Protein AF-A0A1G0HAA0-F1 (afdb_monomer)

Mean predicted aligned error: 6.98 Å

Nearest PDB structures (foldseek):
  5tj2-assembly4_D  TM=4.499E-01  e=9.800E+00  Escherichia coli
  8bau-assembly1_A  TM=2.580E-01  e=8.154E+00  Phytophthora nicotianae

Foldseek 3Di:
DDDDDPDPDDFDWFQFPVGDIDGPVLLVLLLVVLVCCVPPPVLLNQQLLVCLVPVPRDHPDCSLVVCVVSVQADPVRHGDVNSSLSSVLQWDDDDPPIDGHGRGDPPIPPPDPDD

Structure (mmCIF, N/CA/C/O backbone):
data_AF-A0A1G0HAA0-F1
#
_entry.id   AF-A0A1G0HAA0-F1
#
loop_
_atom_site.group_PDB
_atom_site.id
_atom_site.type_symbol
_atom_site.label_atom_id
_atom_site.label_alt_id
_atom_site.label_comp_id
_atom_site.label_asym_id
_atom_site.label_entity_id
_atom_site.label_seq_id
_atom_site.pdbx_PDB_ins_code
_atom_site.Cartn_x
_atom_site.Cartn_y
_atom_site.Cartn_z
_atom_site.occupancy
_atom_site.B_iso_or_equiv
_atom_site.auth_seq_id
_atom_site.auth_comp_id
_atom_site.auth_asym_id
_atom_site.auth_atom_id
_atom_site.pdbx_PDB_model_num
ATOM 1 N N . MET A 1 1 ? 33.157 30.639 -24.781 1.00 49.72 1 MET A N 1
ATOM 2 C CA . MET A 1 1 ? 32.431 30.207 -23.565 1.00 49.72 1 MET A CA 1
ATOM 3 C C . MET A 1 1 ? 31.276 29.313 -23.990 1.00 49.72 1 MET A C 1
ATOM 5 O O . MET A 1 1 ? 30.282 29.820 -24.489 1.00 49.72 1 MET A O 1
ATOM 9 N N . PHE A 1 2 ? 31.423 27.995 -23.862 1.00 51.41 2 PHE A N 1
ATOM 10 C CA . PHE A 1 2 ? 30.343 27.048 -24.148 1.00 51.41 2 PHE A CA 1
ATOM 11 C C . PHE A 1 2 ? 29.486 26.901 -22.891 1.00 51.41 2 PHE A C 1
ATOM 13 O O . PHE A 1 2 ? 29.971 26.432 -21.863 1.00 51.41 2 PHE A O 1
ATOM 20 N N . ARG A 1 3 ? 28.228 27.344 -22.951 1.00 50.28 3 ARG A N 1
ATOM 21 C CA . ARG A 1 3 ? 27.240 27.043 -21.912 1.00 50.28 3 ARG A CA 1
ATOM 22 C C . ARG A 1 3 ? 26.877 25.567 -22.052 1.00 50.28 3 ARG A C 1
ATOM 24 O O . ARG A 1 3 ? 26.251 25.186 -23.035 1.00 50.28 3 ARG A O 1
ATOM 31 N N . GLN A 1 4 ? 27.297 24.742 -21.099 1.00 54.66 4 GLN A N 1
ATOM 32 C CA . GLN A 1 4 ? 26.750 23.398 -20.960 1.00 54.66 4 GLN A CA 1
ATOM 33 C C . GLN A 1 4 ? 25.288 23.552 -20.530 1.00 54.66 4 GLN A C 1
ATOM 35 O O . GLN A 1 4 ? 25.003 24.110 -19.473 1.00 54.66 4 GLN A O 1
ATOM 40 N N . THR A 1 5 ? 24.354 23.121 -21.372 1.00 55.44 5 THR A N 1
ATOM 41 C CA . THR A 1 5 ? 22.963 22.920 -20.960 1.00 55.44 5 THR A CA 1
ATOM 42 C C . THR A 1 5 ? 22.946 21.850 -19.864 1.00 55.44 5 THR A C 1
ATOM 44 O O . THR A 1 5 ? 23.591 20.813 -20.059 1.00 55.44 5 THR A O 1
ATOM 47 N N . PRO A 1 6 ? 22.251 22.053 -18.729 1.00 56.28 6 PRO A N 1
ATOM 48 C CA . PRO A 1 6 ? 22.115 20.995 -17.740 1.00 56.28 6 PRO A CA 1
ATOM 49 C C . PRO A 1 6 ? 21.460 19.791 -18.420 1.00 56.28 6 PRO A C 1
ATOM 51 O O . PRO A 1 6 ? 20.402 19.925 -19.032 1.00 56.28 6 PRO A O 1
ATOM 54 N N . LYS A 1 7 ? 22.106 18.622 -18.360 1.00 57.00 7 LYS A N 1
ATOM 55 C CA . LYS A 1 7 ? 21.446 17.366 -18.723 1.00 57.00 7 LYS A CA 1
ATOM 56 C C . LYS A 1 7 ? 20.296 17.185 -17.738 1.00 57.00 7 LYS A C 1
ATOM 58 O O . LYS A 1 7 ? 20.552 17.074 -16.541 1.00 57.00 7 LYS A O 1
ATOM 63 N N . THR A 1 8 ? 19.058 17.182 -18.222 1.00 61.78 8 THR A N 1
ATOM 64 C CA . THR A 1 8 ? 17.910 16.735 -17.431 1.00 61.78 8 THR A CA 1
ATOM 65 C C . THR A 1 8 ? 18.215 15.316 -16.971 1.00 61.78 8 THR A C 1
ATOM 67 O O . THR A 1 8 ? 18.315 14.405 -17.788 1.00 61.78 8 THR A O 1
ATOM 70 N N . GLN A 1 9 ? 18.476 15.145 -15.679 1.00 65.31 9 GLN A N 1
ATOM 71 C CA . GLN A 1 9 ? 18.698 13.833 -15.101 1.00 65.31 9 GLN A CA 1
ATOM 72 C C . GLN A 1 9 ? 17.333 13.147 -15.031 1.00 65.31 9 GLN A C 1
ATOM 74 O O . GLN A 1 9 ? 16.463 13.581 -14.278 1.00 65.31 9 GLN A O 1
ATOM 79 N N . GLU A 1 10 ? 17.119 12.138 -15.873 1.00 76.50 10 GLU A N 1
ATOM 80 C CA . GLU A 1 10 ? 15.899 11.332 -15.836 1.00 76.50 10 GLU A CA 1
ATOM 81 C C . GLU A 1 10 ? 15.808 10.634 -14.476 1.00 76.50 10 GLU A C 1
ATOM 83 O O . GLU A 1 10 ? 16.779 10.037 -14.001 1.00 76.50 10 GLU A O 1
ATOM 88 N N . LEU A 1 11 ? 14.655 10.761 -13.816 1.00 84.19 11 LEU A N 1
ATOM 89 C CA . LEU A 1 11 ? 14.428 10.089 -12.544 1.00 84.19 11 LEU A CA 1
ATOM 90 C C . LEU A 1 11 ? 14.278 8.580 -12.798 1.00 84.19 11 LEU A C 1
ATOM 92 O O . LEU A 1 11 ? 13.517 8.202 -13.691 1.00 84.19 11 LEU A O 1
ATOM 96 N N . PRO A 1 12 ? 14.972 7.716 -12.036 1.00 91.12 12 PRO A N 1
ATOM 97 C CA . PRO A 1 12 ? 14.896 6.274 -12.230 1.00 91.12 12 PRO A CA 1
ATOM 98 C C . PRO A 1 12 ? 13.473 5.756 -11.986 1.00 91.12 12 PRO A C 1
ATOM 100 O O . PRO A 1 12 ? 12.815 6.128 -11.011 1.00 91.12 12 PRO A O 1
ATOM 103 N N . LEU A 1 13 ? 13.016 4.888 -12.887 1.00 94.38 13 LEU A N 1
ATOM 104 C CA . LEU A 1 13 ? 11.686 4.285 -12.884 1.00 94.38 13 LEU A CA 1
ATOM 105 C C . LEU A 1 13 ? 11.782 2.767 -12.696 1.00 94.38 13 LEU A C 1
ATOM 107 O O . LEU A 1 13 ? 12.672 2.122 -13.248 1.00 94.38 13 LEU A O 1
ATOM 111 N N . ILE A 1 14 ? 10.828 2.194 -11.966 1.00 95.31 14 ILE A N 1
ATOM 112 C CA . ILE A 1 14 ? 10.721 0.76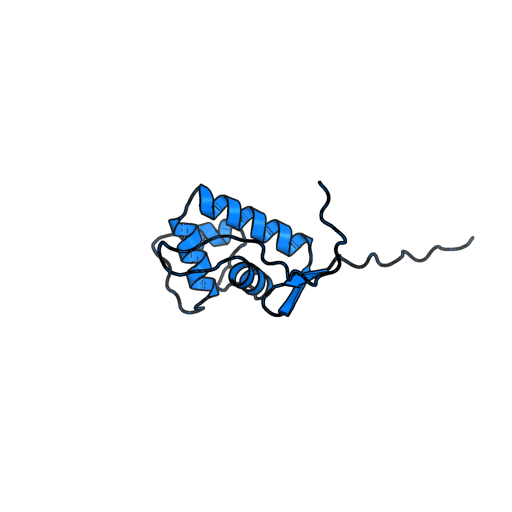0 -11.692 1.00 95.31 14 ILE A CA 1
ATOM 113 C C . ILE A 1 14 ? 9.387 0.240 -12.216 1.00 95.31 14 ILE A C 1
ATOM 115 O O . ILE A 1 14 ? 8.331 0.787 -11.901 1.00 95.31 14 ILE A O 1
ATOM 119 N N . LYS A 1 15 ? 9.434 -0.869 -12.961 1.00 97.12 15 LYS A N 1
ATOM 120 C CA . LYS A 1 15 ? 8.242 -1.618 -13.365 1.00 97.12 15 LYS A CA 1
ATOM 121 C C . LYS A 1 15 ? 7.780 -2.541 -12.236 1.00 97.12 15 LYS A C 1
ATOM 123 O O . LYS A 1 15 ? 8.548 -3.377 -11.753 1.00 97.12 15 LYS A O 1
ATOM 128 N N . LEU A 1 16 ? 6.519 -2.420 -11.842 1.00 97.94 16 LEU A N 1
ATOM 129 C CA . LEU A 1 16 ? 5.903 -3.213 -10.781 1.00 97.94 16 LEU A CA 1
ATOM 130 C C . LEU A 1 16 ? 5.210 -4.470 -11.323 1.00 97.94 16 LEU A C 1
ATOM 132 O O . LEU A 1 16 ? 4.932 -4.585 -12.519 1.00 97.94 16 LEU A O 1
ATOM 136 N N . LYS A 1 17 ? 4.910 -5.431 -10.439 1.00 97.75 17 LYS A N 1
ATOM 137 C CA . LYS A 1 17 ? 4.227 -6.693 -10.786 1.00 97.75 17 LYS A CA 1
ATOM 138 C C . LYS A 1 17 ? 2.837 -6.490 -11.396 1.00 97.75 17 LYS A C 1
ATOM 140 O O . LYS A 1 17 ? 2.430 -7.299 -12.222 1.00 97.75 17 LYS A O 1
ATOM 145 N N . ASN A 1 18 ? 2.126 -5.423 -11.026 1.00 96.12 18 ASN A N 1
ATOM 146 C CA . ASN A 1 18 ? 0.826 -5.085 -11.616 1.00 96.12 18 ASN A CA 1
ATOM 147 C C . ASN A 1 18 ? 0.928 -4.421 -13.009 1.00 96.12 18 ASN A C 1
ATOM 149 O O . ASN A 1 18 ? -0.095 -4.095 -13.605 1.00 96.12 18 ASN A O 1
ATOM 153 N N . GLY A 1 19 ? 2.146 -4.210 -13.522 1.00 96.31 19 GLY A N 1
ATOM 154 C CA . GLY A 1 19 ? 2.409 -3.601 -14.823 1.00 96.31 19 GLY A CA 1
ATOM 155 C C . GLY A 1 19 ? 2.580 -2.080 -14.812 1.00 96.31 19 GLY A C 1
ATOM 156 O O . GLY A 1 19 ? 2.952 -1.541 -15.854 1.00 96.31 19 GLY A O 1
ATOM 157 N N . SER A 1 20 ? 2.360 -1.392 -13.683 1.00 97.25 20 SER A N 1
ATOM 158 C CA . SER A 1 20 ? 2.621 0.049 -13.581 1.00 97.25 20 SER A CA 1
ATOM 159 C C . SER A 1 20 ? 4.121 0.354 -13.516 1.00 97.25 20 SER A C 1
ATOM 161 O O . SER A 1 20 ? 4.949 -0.525 -13.252 1.00 97.25 20 SER A O 1
ATOM 163 N N . THR A 1 21 ? 4.466 1.615 -13.766 1.00 96.81 21 THR A N 1
ATOM 164 C CA . THR A 1 21 ? 5.832 2.126 -13.665 1.00 96.81 21 THR A CA 1
ATOM 165 C C . THR A 1 21 ? 5.838 3.296 -12.697 1.00 96.81 21 THR A C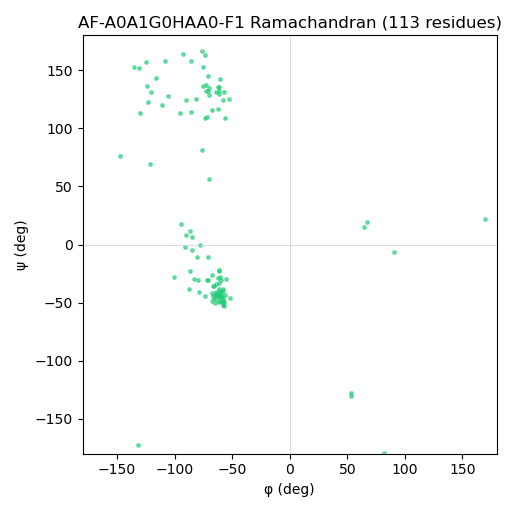 1
ATOM 167 O O . THR A 1 21 ? 5.128 4.272 -12.917 1.00 96.81 21 THR A O 1
ATOM 170 N N . GLU A 1 22 ? 6.646 3.205 -11.646 1.00 97.06 22 GLU A N 1
ATOM 171 C CA . GLU A 1 22 ? 6.705 4.208 -10.580 1.00 97.06 22 GLU A CA 1
ATOM 172 C C . GLU A 1 22 ? 8.136 4.720 -10.389 1.00 97.06 22 GLU A C 1
ATOM 174 O O . GLU A 1 22 ? 9.106 4.042 -10.729 1.00 97.06 22 GLU A O 1
ATOM 179 N N . LEU A 1 23 ? 8.280 5.915 -9.817 1.00 96.12 23 LEU A N 1
ATOM 180 C CA . LEU A 1 23 ? 9.584 6.472 -9.450 1.00 96.12 23 LEU A CA 1
ATOM 181 C C . LEU A 1 23 ? 10.255 5.614 -8.373 1.00 96.12 23 LEU A C 1
ATOM 183 O O . LEU A 1 23 ? 9.651 5.344 -7.336 1.00 96.12 23 LEU A O 1
ATOM 187 N N . ASP A 1 24 ? 11.527 5.270 -8.574 1.00 95.12 24 ASP A N 1
ATOM 188 C CA . ASP A 1 24 ? 12.325 4.447 -7.651 1.00 95.12 24 ASP A CA 1
ATOM 189 C C . ASP A 1 24 ? 12.279 4.980 -6.209 1.00 95.12 24 ASP A C 1
ATOM 191 O O . ASP A 1 24 ? 11.971 4.249 -5.271 1.00 95.12 24 ASP A O 1
ATOM 195 N N . GLY A 1 25 ? 12.447 6.294 -6.027 1.00 94.75 25 GLY A N 1
ATOM 196 C CA . GLY A 1 25 ? 12.374 6.921 -4.702 1.00 94.75 25 GLY A CA 1
ATOM 197 C C . GLY A 1 25 ? 11.012 6.767 -4.011 1.00 94.75 25 GLY A C 1
ATOM 198 O O . GLY A 1 25 ? 10.952 6.625 -2.786 1.00 94.75 25 GLY A O 1
ATOM 199 N N . VAL A 1 26 ? 9.918 6.745 -4.779 1.00 96.31 26 VAL A N 1
ATOM 200 C CA . VAL A 1 26 ? 8.565 6.514 -4.247 1.00 96.31 26 VAL A CA 1
ATOM 201 C C . VAL A 1 26 ? 8.403 5.045 -3.864 1.00 96.31 26 VAL A C 1
ATOM 203 O O . VAL A 1 26 ? 7.934 4.756 -2.763 1.00 96.31 26 VAL A O 1
ATOM 206 N N . VAL A 1 27 ? 8.863 4.120 -4.716 1.00 97.75 27 VAL A N 1
ATOM 207 C CA . VAL A 1 27 ? 8.878 2.678 -4.418 1.00 97.75 27 VAL A CA 1
ATOM 208 C C . VAL A 1 27 ? 9.658 2.400 -3.136 1.00 97.75 27 VAL A C 1
ATOM 210 O O . VAL A 1 27 ? 9.137 1.735 -2.242 1.00 97.75 27 VAL A O 1
ATOM 213 N N . PHE A 1 28 ? 10.867 2.950 -3.008 1.00 96.69 28 PHE A N 1
ATOM 214 C CA . PHE A 1 28 ? 11.705 2.799 -1.822 1.00 96.69 28 PHE A CA 1
ATOM 215 C C . PHE A 1 28 ? 10.994 3.293 -0.557 1.00 96.69 28 PHE A C 1
ATOM 217 O O . PHE A 1 28 ? 10.876 2.547 0.414 1.00 96.69 28 PHE A O 1
ATOM 224 N N . THR A 1 29 ? 10.464 4.519 -0.586 1.00 97.19 29 THR A N 1
ATOM 225 C CA . THR A 1 29 ? 9.829 5.151 0.582 1.00 97.19 29 THR A CA 1
ATOM 226 C C . THR A 1 29 ? 8.579 4.396 1.037 1.00 97.19 29 THR A C 1
ATOM 228 O O . THR A 1 29 ? 8.383 4.171 2.234 1.00 97.19 29 THR A O 1
ATOM 231 N N . VAL A 1 30 ? 7.728 3.967 0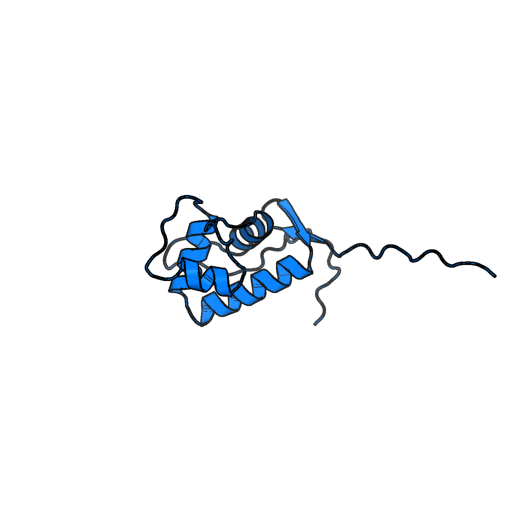.099 1.00 98.25 30 VAL A N 1
ATOM 232 C CA . VAL A 1 30 ? 6.524 3.191 0.431 1.00 98.25 30 VAL A CA 1
ATOM 233 C C . VAL A 1 30 ? 6.906 1.812 0.967 1.00 98.25 30 VAL A C 1
ATOM 235 O O . VAL A 1 30 ? 6.331 1.362 1.956 1.00 98.25 30 VAL A O 1
ATOM 238 N N . MET A 1 31 ? 7.898 1.147 0.367 1.00 98.38 31 MET A N 1
ATOM 239 C CA . MET A 1 31 ? 8.352 -0.166 0.831 1.00 98.38 31 MET A CA 1
ATOM 240 C C . MET A 1 31 ? 9.003 -0.122 2.213 1.00 98.38 31 MET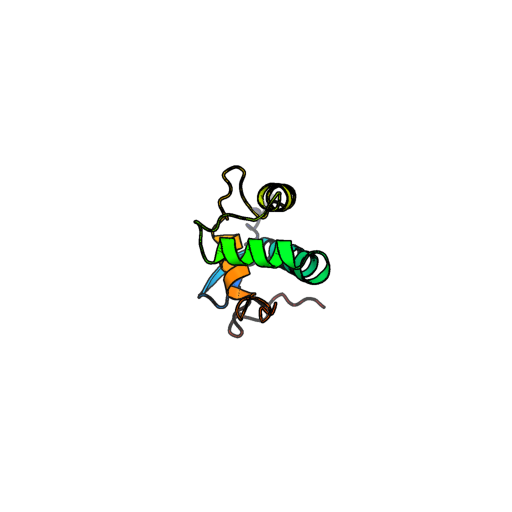 A C 1
ATOM 242 O O . MET A 1 31 ? 8.823 -1.063 2.984 1.00 98.38 31 MET A O 1
ATOM 246 N N . ASP A 1 32 ? 9.734 0.941 2.543 1.00 97.94 32 ASP A N 1
ATOM 247 C CA . ASP A 1 32 ? 10.310 1.129 3.878 1.00 97.94 32 ASP A CA 1
ATOM 248 C C . ASP A 1 32 ? 9.212 1.268 4.942 1.00 97.94 32 ASP A C 1
ATOM 250 O O . ASP A 1 32 ? 9.184 0.525 5.928 1.00 97.94 32 ASP A O 1
ATOM 254 N N . ASN A 1 33 ? 8.209 2.107 4.669 1.00 98.06 33 ASN A N 1
ATOM 255 C CA . ASN A 1 33 ? 7.029 2.226 5.521 1.00 98.06 33 ASN A CA 1
ATOM 256 C C . ASN A 1 33 ? 6.268 0.898 5.653 1.00 98.06 33 ASN A C 1
ATOM 258 O O . ASN A 1 33 ? 5.920 0.505 6.764 1.00 98.06 33 ASN A O 1
ATOM 262 N N . LEU A 1 34 ? 6.043 0.168 4.553 1.00 98.06 34 LEU A N 1
ATOM 263 C CA . LEU A 1 34 ? 5.367 -1.133 4.591 1.00 98.06 34 LEU A CA 1
ATOM 264 C C . LEU A 1 34 ? 6.123 -2.151 5.445 1.00 98.06 34 LEU A C 1
ATOM 266 O O . LEU A 1 34 ? 5.498 -2.847 6.242 1.00 98.06 34 LEU A O 1
ATOM 270 N N . LYS A 1 35 ? 7.454 -2.222 5.320 1.00 98.06 35 LYS A N 1
ATOM 271 C CA . LYS A 1 35 ? 8.290 -3.093 6.159 1.00 98.06 35 LYS A CA 1
ATOM 272 C C . LYS A 1 35 ? 8.201 -2.694 7.627 1.00 98.06 35 LYS A C 1
ATOM 274 O O . LYS A 1 35 ? 8.086 -3.569 8.481 1.00 98.06 35 LYS A O 1
ATOM 279 N N . SER A 1 36 ? 8.242 -1.398 7.928 1.00 97.56 36 SER A N 1
ATOM 280 C CA . SER A 1 36 ? 8.099 -0.902 9.297 1.00 97.56 36 SER A CA 1
ATOM 281 C C . SER A 1 36 ? 6.738 -1.283 9.886 1.00 97.56 36 SER A C 1
ATOM 283 O O . SER A 1 36 ? 6.681 -1.884 10.961 1.00 97.56 36 SER A O 1
ATOM 285 N N . LEU A 1 37 ? 5.643 -1.033 9.160 1.00 97.56 37 LEU A N 1
ATOM 286 C CA . LEU A 1 37 ? 4.287 -1.385 9.587 1.00 97.56 37 LEU A CA 1
ATOM 287 C C . LEU A 1 37 ? 4.119 -2.896 9.770 1.00 97.56 37 LEU A C 1
ATOM 289 O O . LEU A 1 37 ? 3.585 -3.324 10.788 1.00 97.56 37 LEU A O 1
ATOM 293 N N . PHE A 1 38 ? 4.619 -3.704 8.832 1.00 97.25 38 PHE A N 1
ATOM 294 C CA . PHE A 1 38 ? 4.515 -5.164 8.888 1.00 97.25 38 PHE A CA 1
ATOM 295 C C . PHE A 1 38 ? 5.141 -5.747 10.163 1.00 97.25 38 PHE A C 1
ATOM 297 O O . PHE A 1 38 ? 4.580 -6.665 10.755 1.00 97.25 38 PHE A O 1
ATOM 304 N N . HIS A 1 39 ? 6.269 -5.192 10.619 1.00 95.75 39 HIS A N 1
ATOM 305 C CA . HIS A 1 39 ? 6.950 -5.672 11.824 1.00 95.75 39 HIS A CA 1
ATOM 306 C C . HIS A 1 39 ? 6.443 -5.031 13.122 1.00 95.75 39 HIS A C 1
ATOM 308 O O . HIS A 1 39 ? 6.380 -5.706 14.146 1.00 95.75 39 HIS A O 1
ATOM 314 N N . SER A 1 40 ? 6.125 -3.733 13.110 1.00 96.44 40 SER A N 1
ATOM 315 C CA . SER A 1 40 ? 5.861 -2.964 14.338 1.00 96.44 40 SER A CA 1
ATOM 316 C C . SER A 1 40 ? 4.378 -2.756 14.642 1.00 96.44 40 SER A C 1
ATOM 318 O O . SER A 1 40 ? 4.007 -2.620 15.807 1.00 96.44 40 SER A O 1
ATOM 320 N N . ASN A 1 41 ? 3.518 -2.735 13.621 1.00 96.25 41 ASN A N 1
ATOM 321 C CA . ASN A 1 41 ? 2.081 -2.537 13.779 1.00 96.25 41 ASN A CA 1
ATOM 322 C C . ASN A 1 41 ? 1.285 -3.319 12.713 1.00 96.25 41 ASN A C 1
ATOM 324 O O . ASN A 1 41 ? 0.764 -2.727 11.760 1.00 96.25 41 ASN A O 1
ATOM 328 N N . PRO A 1 42 ? 1.152 -4.652 12.876 1.00 94.06 42 PRO A N 1
ATOM 329 C CA . PRO A 1 42 ? 0.503 -5.519 11.890 1.00 94.06 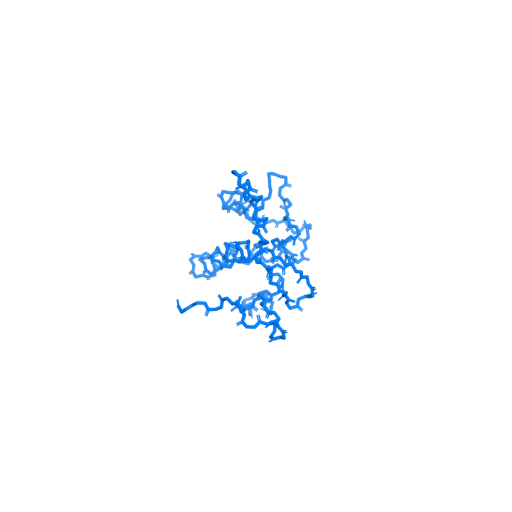42 PRO A CA 1
ATOM 330 C C . PRO A 1 42 ? -0.965 -5.168 11.616 1.00 94.06 42 PRO A C 1
ATOM 332 O O . PRO A 1 42 ? -1.457 -5.398 10.515 1.00 94.06 42 PRO A O 1
ATOM 335 N N . ILE A 1 43 ? -1.665 -4.584 12.597 1.00 95.38 43 ILE A N 1
ATOM 336 C CA . ILE A 1 43 ? -3.044 -4.110 12.422 1.00 95.38 43 ILE A CA 1
ATOM 337 C C . ILE A 1 43 ? -3.063 -2.927 11.452 1.00 95.38 43 ILE A C 1
ATOM 339 O O . ILE A 1 43 ? -3.831 -2.936 10.498 1.00 95.38 43 ILE A O 1
ATOM 343 N N . LEU A 1 44 ? -2.192 -1.932 11.647 1.00 97.38 44 LEU A N 1
ATOM 344 C CA . LEU A 1 44 ? -2.122 -0.776 10.754 1.00 97.38 44 LEU A CA 1
ATOM 345 C C . LEU A 1 44 ? -1.641 -1.161 9.347 1.00 97.38 44 LEU A C 1
ATOM 347 O O . LEU A 1 44 ? -2.143 -0.619 8.364 1.00 97.38 44 LEU A O 1
ATOM 351 N N . PHE A 1 45 ? -0.721 -2.128 9.247 1.00 98.19 45 PHE A N 1
ATOM 352 C CA . PHE A 1 45 ? -0.348 -2.748 7.974 1.00 98.19 45 PHE A CA 1
ATOM 353 C C . PHE A 1 45 ? -1.571 -3.350 7.268 1.00 98.19 45 PHE A C 1
ATOM 355 O O . PHE A 1 45 ? -1.839 -3.012 6.117 1.00 98.19 45 PHE A O 1
ATOM 362 N N . TYR A 1 46 ? -2.332 -4.200 7.963 1.00 97.81 46 TYR A N 1
ATOM 363 C CA . TYR A 1 46 ? -3.534 -4.830 7.420 1.00 97.81 46 TYR A CA 1
ATOM 364 C C . TYR A 1 46 ? -4.554 -3.786 6.948 1.00 97.81 46 TYR A C 1
ATOM 366 O O . TYR A 1 46 ? -4.994 -3.832 5.802 1.00 97.81 46 TYR A O 1
ATOM 374 N N . GLU A 1 47 ? -4.872 -2.799 7.787 1.00 97.94 47 GLU A N 1
ATOM 375 C CA . GLU A 1 47 ? -5.823 -1.728 7.462 1.00 97.94 47 GLU A CA 1
ATOM 376 C C . GLU A 1 47 ? -5.408 -0.936 6.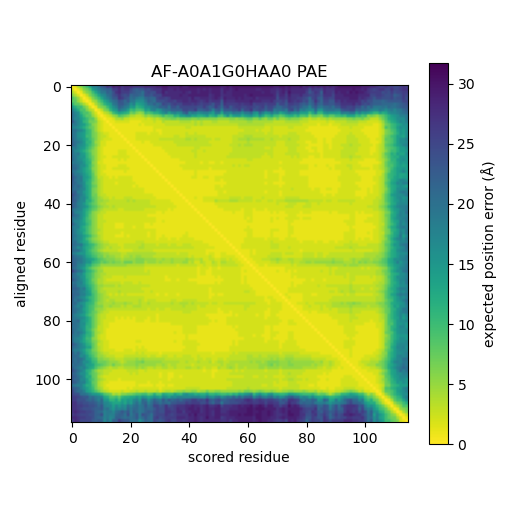219 1.00 97.94 47 GLU A C 1
ATOM 378 O O . GLU A 1 47 ? -6.238 -0.610 5.363 1.00 97.94 47 GLU A O 1
ATOM 383 N N . PHE A 1 48 ? -4.110 -0.661 6.085 1.00 98.38 48 PHE A N 1
ATOM 384 C CA . PHE A 1 48 ? -3.573 0.033 4.926 1.00 98.38 48 PHE A CA 1
ATOM 385 C C . PHE A 1 48 ? -3.686 -0.801 3.645 1.00 98.38 48 PHE A C 1
ATOM 387 O O . PHE A 1 48 ? -4.137 -0.293 2.614 1.00 98.38 48 PHE A O 1
ATOM 394 N N . VAL A 1 49 ? -3.348 -2.093 3.711 1.00 98.50 49 VAL A N 1
ATOM 395 C CA . VAL A 1 49 ? -3.509 -3.022 2.582 1.00 98.50 49 VAL A CA 1
ATOM 396 C C . VAL A 1 49 ? -4.978 -3.127 2.178 1.00 98.50 49 VAL A C 1
ATOM 398 O O . VAL A 1 49 ? -5.291 -3.019 0.991 1.00 98.50 49 VAL A O 1
ATOM 401 N N . MET A 1 50 ? -5.893 -3.259 3.141 1.00 98.19 50 MET A N 1
ATOM 402 C CA . MET A 1 50 ? -7.329 -3.326 2.868 1.00 98.19 50 MET A CA 1
ATOM 403 C C . MET A 1 50 ? -7.845 -2.055 2.195 1.00 98.19 50 MET A C 1
ATOM 405 O O . MET A 1 50 ? -8.581 -2.151 1.218 1.00 98.19 50 MET A O 1
ATOM 409 N N . LYS A 1 51 ? -7.384 -0.870 2.609 1.00 98.19 51 LYS A N 1
ATOM 410 C CA . LYS A 1 51 ? -7.721 0.396 1.933 1.00 98.19 51 LYS A CA 1
ATOM 411 C C . LYS A 1 51 ? -7.189 0.488 0.499 1.00 98.19 51 LYS A C 1
ATOM 413 O O . LYS A 1 51 ? -7.817 1.091 -0.378 1.00 98.19 51 LYS A O 1
ATOM 418 N N . CYS A 1 52 ? -6.024 -0.103 0.245 1.00 98.25 52 CYS A N 1
ATOM 419 C CA . CYS A 1 52 ? -5.463 -0.193 -1.101 1.00 98.25 52 CYS A CA 1
ATOM 420 C C . CYS A 1 52 ? -6.233 -1.185 -1.987 1.00 98.25 52 CYS A C 1
ATOM 422 O O . CYS A 1 52 ? -6.320 -0.966 -3.195 1.00 98.25 52 CYS A O 1
ATOM 424 N N . ARG A 1 53 ? -6.821 -2.241 -1.415 1.00 97.81 53 ARG A N 1
ATOM 425 C CA . ARG A 1 53 ? -7.670 -3.205 -2.138 1.00 97.81 53 ARG A CA 1
ATOM 426 C C . ARG A 1 53 ? -9.079 -2.673 -2.384 1.00 97.81 53 ARG A C 1
ATOM 428 O O . ARG A 1 53 ? -9.602 -2.830 -3.480 1.00 97.81 53 ARG A O 1
ATOM 435 N N . ASP A 1 54 ? -9.654 -2.003 -1.391 1.00 97.62 54 ASP A N 1
ATOM 436 C CA . ASP A 1 54 ? -10.981 -1.398 -1.444 1.00 97.62 54 ASP A CA 1
ATOM 437 C C . ASP A 1 54 ? -10.926 0.058 -0.962 1.00 97.62 54 ASP A C 1
ATOM 439 O O . ASP A 1 54 ? -10.709 0.354 0.216 1.00 97.62 54 ASP A O 1
ATOM 443 N N . SER A 1 55 ? -11.168 0.999 -1.878 1.00 96.25 55 SER A N 1
ATOM 444 C CA . SER A 1 55 ? -11.203 2.429 -1.561 1.00 96.25 55 SER A CA 1
ATOM 445 C C . SER A 1 55 ? -12.296 2.803 -0.557 1.00 96.25 55 SER A C 1
ATOM 447 O O . SER A 1 55 ? -12.163 3.828 0.116 1.00 96.25 55 SER A O 1
ATOM 449 N N . ASN A 1 56 ? -13.346 1.991 -0.421 1.00 96.38 56 ASN A N 1
ATOM 450 C CA . ASN A 1 56 ? -14.445 2.204 0.520 1.00 96.38 56 ASN A CA 1
ATOM 451 C C . ASN A 1 56 ? -14.215 1.526 1.877 1.00 96.38 56 ASN A C 1
ATOM 453 O O . ASN A 1 56 ? -15.023 1.719 2.788 1.00 96.38 56 ASN A O 1
ATOM 457 N N . HIS A 1 57 ? -13.099 0.802 2.050 1.00 96.75 57 HIS A N 1
ATOM 458 C CA . HIS A 1 57 ? -12.739 0.202 3.333 1.00 96.75 57 HIS A CA 1
ATOM 459 C C . HIS A 1 57 ? -12.749 1.264 4.437 1.00 96.75 57 HIS A C 1
ATOM 461 O O . HIS A 1 57 ? -12.104 2.322 4.330 1.00 96.75 57 HIS A O 1
ATOM 467 N N . THR A 1 58 ? -13.514 0.981 5.490 1.00 95.69 58 THR A N 1
ATOM 468 C CA . THR A 1 58 ? -13.627 1.833 6.673 1.00 95.69 58 THR A CA 1
ATOM 469 C C . THR A 1 58 ? -12.656 1.323 7.712 1.00 95.69 58 THR A C 1
ATOM 471 O O . THR A 1 58 ? -12.830 0.224 8.234 1.00 95.69 58 THR A O 1
ATOM 474 N N . MET A 1 59 ? -11.634 2.125 8.004 1.00 95.81 59 MET A N 1
ATOM 475 C CA . MET A 1 59 ? -10.583 1.663 8.890 1.00 95.81 59 MET A CA 1
ATOM 476 C C . MET A 1 59 ? -10.991 1.645 10.359 1.00 95.81 59 MET A C 1
ATOM 478 O O . MET A 1 59 ? -11.776 2.480 10.814 1.00 95.81 59 MET A O 1
ATOM 482 N N . PHE A 1 60 ? -10.372 0.757 11.130 1.00 93.38 60 PHE A N 1
ATOM 483 C CA . PHE A 1 60 ? -10.569 0.717 12.575 1.00 93.38 60 PHE A CA 1
ATOM 484 C C . PHE A 1 60 ? -9.881 1.881 13.299 1.00 93.38 60 PHE A C 1
ATOM 486 O O . PHE A 1 60 ? -8.711 2.199 13.057 1.00 93.38 60 PHE A O 1
ATOM 493 N N . GLY A 1 61 ? -10.593 2.471 14.263 1.00 93.38 61 GLY A N 1
ATOM 494 C CA . GLY A 1 61 ? -10.048 3.437 15.217 1.00 93.38 61 GLY A CA 1
ATOM 495 C C . GLY A 1 61 ? -9.327 4.616 14.555 1.00 93.38 61 GLY A C 1
ATOM 496 O O . GLY A 1 61 ? -9.877 5.292 13.692 1.00 93.38 61 GLY A O 1
ATOM 497 N N . LYS A 1 62 ? -8.082 4.865 14.981 1.00 95.12 62 LYS A N 1
ATOM 498 C CA . LYS A 1 62 ? -7.246 5.993 14.524 1.00 95.12 62 LYS A CA 1
ATOM 499 C C . LYS A 1 62 ? -6.306 5.640 13.363 1.00 95.12 62 LYS A C 1
ATOM 501 O O . LYS A 1 62 ? -5.334 6.352 13.125 1.00 95.12 62 LYS A O 1
ATOM 506 N N . SER A 1 63 ? -6.561 4.543 12.648 1.00 97.12 63 SER A N 1
ATOM 507 C CA . SER A 1 63 ? -5.662 4.071 11.584 1.00 97.12 63 SER A CA 1
ATOM 508 C C . SER A 1 63 ? -5.509 5.089 10.450 1.00 97.12 63 SER A C 1
ATOM 510 O O . SER A 1 63 ? -4.397 5.307 9.980 1.00 97.12 63 SER A O 1
ATOM 512 N N . ASN A 1 64 ? -6.590 5.790 10.079 1.00 96.06 64 ASN A N 1
ATOM 513 C CA . ASN A 1 64 ? -6.509 6.870 9.092 1.00 96.06 64 ASN A CA 1
ATOM 514 C C . ASN A 1 64 ? -5.528 7.967 9.536 1.00 96.06 64 ASN A C 1
ATOM 516 O O . ASN A 1 64 ? -4.653 8.358 8.772 1.00 96.06 64 ASN A O 1
ATOM 520 N N . ASP A 1 65 ? -5.634 8.442 10.777 1.00 96.75 65 ASP A N 1
ATOM 521 C CA . ASP A 1 65 ? -4.775 9.519 11.279 1.00 96.75 65 ASP A CA 1
ATOM 522 C C . ASP A 1 65 ? -3.305 9.087 11.332 1.00 96.75 65 ASP A C 1
ATOM 524 O O . ASP A 1 65 ? -2.421 9.843 10.933 1.00 96.75 65 ASP A O 1
ATOM 528 N N . ALA A 1 66 ? -3.041 7.848 11.753 1.00 96.62 66 ALA A N 1
ATOM 529 C CA . ALA A 1 66 ? -1.690 7.296 11.774 1.00 96.62 66 ALA A CA 1
ATOM 530 C C . ALA A 1 66 ? -1.079 7.208 10.364 1.00 96.62 66 ALA A C 1
ATOM 532 O O . ALA A 1 66 ? 0.069 7.598 10.169 1.00 96.62 66 ALA A O 1
ATOM 533 N N . LEU A 1 67 ? -1.843 6.755 9.366 1.00 97.38 67 LEU A N 1
ATOM 534 C CA . LEU A 1 67 ? -1.360 6.662 7.984 1.00 97.38 67 LEU A CA 1
ATOM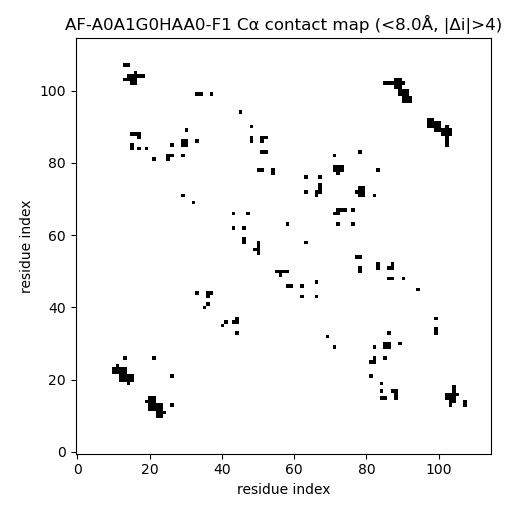 535 C C . LEU A 1 67 ? -1.188 8.034 7.319 1.00 97.38 67 LEU A C 1
ATOM 537 O O . LEU A 1 67 ? -0.283 8.194 6.502 1.00 97.38 67 LEU A O 1
ATOM 541 N N . LYS A 1 68 ? -1.998 9.035 7.692 1.00 97.25 68 LYS A N 1
ATOM 542 C CA . LYS A 1 68 ? -1.807 10.429 7.251 1.00 97.25 68 LYS A CA 1
ATOM 543 C C . LYS A 1 68 ? -0.499 11.009 7.767 1.00 97.25 68 LYS A C 1
ATOM 545 O O . LYS A 1 68 ? 0.211 11.664 7.014 1.00 97.25 68 LYS A O 1
ATOM 550 N N . LEU A 1 69 ? -0.161 10.752 9.032 1.00 95.69 69 LEU A N 1
ATOM 551 C CA . LEU A 1 69 ? 1.102 11.210 9.624 1.00 95.69 69 LEU A CA 1
ATOM 552 C C . LEU A 1 69 ? 2.327 10.609 8.921 1.00 95.69 69 LEU A C 1
ATOM 554 O O . LEU A 1 69 ? 3.372 11.250 8.870 1.00 95.69 69 LEU A O 1
ATOM 558 N N . LEU A 1 70 ? 2.185 9.407 8.359 1.00 94.56 70 LEU A N 1
ATOM 559 C CA . LEU A 1 70 ? 3.213 8.746 7.550 1.00 94.56 70 LEU A CA 1
ATOM 560 C C . LEU A 1 70 ? 3.199 9.180 6.072 1.00 94.56 70 LEU A C 1
ATOM 562 O O . LEU A 1 70 ? 4.043 8.731 5.302 1.00 94.56 70 LEU A O 1
ATOM 566 N N . GLY A 1 71 ? 2.238 10.011 5.654 1.00 95.00 71 GLY A N 1
ATOM 567 C CA . GLY A 1 71 ? 2.060 10.408 4.254 1.00 95.00 71 GLY A CA 1
ATOM 568 C C . GLY A 1 71 ? 1.631 9.264 3.325 1.00 95.00 71 GLY A C 1
ATOM 569 O O . GLY A 1 71 ? 1.808 9.364 2.116 1.00 95.00 71 GLY A O 1
ATOM 570 N N . LEU A 1 72 ? 1.093 8.166 3.868 1.00 96.94 72 LEU A N 1
ATOM 571 C CA . LEU A 1 72 ? 0.660 6.991 3.095 1.00 96.94 72 LEU A CA 1
ATOM 572 C C . LEU A 1 72 ? -0.775 7.115 2.577 1.00 96.94 72 LEU A C 1
ATOM 574 O O . LEU A 1 72 ? -1.148 6.445 1.612 1.00 96.94 72 LEU A O 1
ATOM 578 N N . ILE A 1 73 ? -1.577 7.958 3.227 1.00 96.56 73 ILE A N 1
ATOM 579 C CA . ILE A 1 73 ? -2.904 8.351 2.760 1.00 96.56 73 ILE A CA 1
ATOM 580 C C . ILE A 1 73 ? -3.049 9.871 2.821 1.00 96.56 73 ILE A C 1
ATOM 582 O O . ILE A 1 73 ? -2.446 10.543 3.657 1.00 96.56 73 ILE A O 1
ATOM 586 N N . GLU A 1 74 ? -3.896 10.393 1.948 1.00 95.75 74 GLU A N 1
ATOM 587 C CA . GLU A 1 74 ? -4.177 11.814 1.802 1.00 95.75 74 GLU A CA 1
ATOM 588 C C . GLU A 1 74 ? -5.090 12.343 2.919 1.00 95.75 74 GLU A C 1
ATOM 590 O O . GLU A 1 74 ? -5.784 11.595 3.622 1.00 95.75 74 GLU A O 1
ATOM 595 N N . GLY A 1 75 ? -5.177 13.671 3.045 1.00 94.56 75 GLY A N 1
ATOM 596 C CA . GLY A 1 75 ? -6.038 14.328 4.039 1.00 94.56 75 GLY A CA 1
ATOM 597 C C . GLY A 1 75 ? -7.516 13.914 3.957 1.00 94.56 75 GLY A C 1
ATOM 598 O O . GLY A 1 75 ? -8.196 13.837 4.984 1.00 94.56 75 GLY A O 1
ATOM 599 N N . ASN A 1 76 ? -7.987 13.560 2.757 1.00 94.75 76 ASN A N 1
ATOM 600 C CA . ASN A 1 76 ? -9.343 13.079 2.472 1.00 94.75 76 ASN A CA 1
ATOM 601 C C . ASN A 1 76 ? -9.530 11.553 2.657 1.00 94.75 76 ASN A C 1
ATOM 603 O O . ASN A 1 76 ? -10.552 11.018 2.236 1.00 94.75 76 ASN A O 1
ATOM 607 N N . ASN A 1 77 ? -8.570 10.852 3.272 1.00 94.81 77 ASN A N 1
ATOM 608 C CA . ASN A 1 77 ? -8.547 9.390 3.454 1.00 94.81 77 ASN A CA 1
ATOM 609 C C . ASN A 1 77 ? -8.445 8.571 2.151 1.00 94.81 77 ASN A C 1
ATOM 611 O O . ASN A 1 77 ? -8.725 7.367 2.160 1.00 94.81 77 ASN A O 1
ATOM 615 N N . SER A 1 78 ? -8.075 9.193 1.030 1.00 96.88 78 SER A N 1
ATOM 616 C CA . SER A 1 78 ? -7.765 8.469 -0.206 1.00 96.88 78 SER A CA 1
ATOM 617 C C . SER A 1 78 ? -6.304 8.014 -0.231 1.00 96.88 78 SER A C 1
ATOM 619 O O . SER A 1 78 ? -5.459 8.552 0.480 1.00 96.88 78 SER A O 1
ATOM 621 N N . VAL A 1 79 ? -6.016 6.994 -1.034 1.00 98.19 79 VAL A N 1
ATOM 622 C CA . VAL A 1 79 ? -4.651 6.518 -1.287 1.00 98.19 79 VAL A CA 1
ATOM 623 C C . VAL A 1 79 ? -4.269 6.972 -2.686 1.00 98.19 79 VAL A C 1
ATOM 625 O O . VAL A 1 79 ? -5.020 6.687 -3.621 1.00 98.19 79 VAL A O 1
ATOM 628 N N . HIS A 1 80 ? -3.121 7.637 -2.828 1.00 97.62 80 HIS A N 1
ATOM 629 C CA . HIS A 1 80 ? -2.575 7.998 -4.134 1.00 97.62 80 HIS A CA 1
ATOM 630 C C . HIS A 1 80 ? -2.294 6.741 -4.976 1.00 97.62 80 HIS A C 1
ATOM 632 O O . HIS A 1 80 ? -1.822 5.729 -4.450 1.00 97.62 80 HIS A O 1
ATOM 638 N N . ASP A 1 81 ? -2.531 6.800 -6.287 1.00 98.00 81 ASP A N 1
ATOM 639 C CA . ASP A 1 81 ? -2.459 5.621 -7.160 1.00 98.00 81 ASP A CA 1
ATOM 640 C C . ASP A 1 81 ? -1.076 4.962 -7.165 1.00 98.00 81 ASP A C 1
ATOM 642 O O . ASP A 1 81 ? -0.993 3.743 -7.043 1.00 98.00 81 ASP A O 1
ATOM 646 N N . SER A 1 82 ? 0.012 5.741 -7.187 1.00 97.94 82 SER A N 1
ATOM 647 C CA . SER A 1 82 ? 1.374 5.192 -7.062 1.00 97.94 82 SER A CA 1
ATOM 648 C C . SER A 1 82 ? 1.558 4.363 -5.791 1.00 97.94 82 SER A C 1
ATOM 650 O O . SER A 1 82 ? 2.109 3.265 -5.832 1.00 97.94 82 SER A O 1
ATOM 652 N N . VAL A 1 83 ? 1.051 4.850 -4.654 1.00 98.44 83 VAL A N 1
ATOM 653 C CA . VAL A 1 83 ? 1.131 4.136 -3.375 1.00 98.44 83 VAL A CA 1
ATOM 654 C C . VAL A 1 83 ? 0.310 2.850 -3.450 1.00 98.44 83 VAL A C 1
ATOM 656 O O . VAL A 1 83 ? 0.812 1.780 -3.106 1.00 98.44 83 VAL A O 1
ATOM 659 N N . ARG A 1 84 ? -0.919 2.926 -3.978 1.00 98.62 84 ARG A N 1
ATOM 660 C CA . ARG A 1 84 ? -1.785 1.758 -4.186 1.00 98.62 84 ARG A CA 1
ATOM 661 C C . ARG A 1 84 ? -1.110 0.711 -5.078 1.00 98.62 84 ARG A C 1
ATOM 663 O O . ARG A 1 84 ? -1.095 -0.463 -4.717 1.00 98.62 84 ARG A O 1
ATOM 670 N N . ASN A 1 85 ? -0.519 1.120 -6.198 1.00 98.62 85 ASN A N 1
ATOM 671 C CA . ASN A 1 85 ? 0.175 0.236 -7.135 1.00 98.62 85 ASN A CA 1
ATOM 672 C C . ASN A 1 85 ? 1.328 -0.521 -6.466 1.00 98.62 85 ASN A C 1
ATOM 674 O O . ASN A 1 85 ? 1.463 -1.736 -6.649 1.00 98.62 85 ASN A O 1
ATOM 678 N N . ILE A 1 86 ? 2.125 0.179 -5.653 1.00 98.69 86 ILE A N 1
ATOM 679 C CA . ILE A 1 86 ? 3.237 -0.411 -4.901 1.00 98.69 86 ILE A CA 1
ATOM 680 C C . ILE A 1 86 ? 2.716 -1.419 -3.878 1.00 98.69 86 ILE A C 1
ATOM 682 O O . ILE A 1 86 ? 3.174 -2.560 -3.869 1.00 98.69 86 ILE A O 1
ATOM 686 N N . VAL A 1 87 ? 1.732 -1.036 -3.059 1.00 98.62 87 VAL A N 1
ATOM 687 C CA . VAL A 1 87 ? 1.169 -1.902 -2.009 1.00 98.62 87 VAL A CA 1
ATOM 688 C C . VAL A 1 87 ? 0.564 -3.171 -2.608 1.00 98.62 87 VAL A C 1
ATOM 690 O O . VAL A 1 87 ? 0.879 -4.273 -2.160 1.00 98.62 87 VAL A O 1
ATOM 693 N N . LEU A 1 88 ? -0.259 -3.037 -3.652 1.00 98.56 88 LEU A N 1
ATOM 694 C CA . LEU A 1 88 ? -0.913 -4.176 -4.301 1.00 98.56 88 LEU A CA 1
ATOM 695 C C . LEU A 1 88 ? 0.073 -5.090 -5.038 1.00 98.56 88 LEU A C 1
ATOM 697 O O . LEU A 1 88 ? -0.186 -6.281 -5.171 1.00 98.56 88 LEU A O 1
ATOM 701 N N . SER A 1 89 ? 1.210 -4.557 -5.486 1.00 98.56 89 SER A N 1
ATOM 702 C CA . SER A 1 89 ? 2.286 -5.369 -6.062 1.00 98.56 89 SER A CA 1
ATOM 703 C C . SER A 1 89 ? 3.148 -6.046 -4.988 1.00 98.56 89 SER A C 1
ATOM 705 O O . SER A 1 89 ? 3.704 -7.116 -5.229 1.00 98.56 89 SER A O 1
ATOM 707 N N . ALA A 1 90 ? 3.294 -5.435 -3.811 1.00 98.50 90 ALA A N 1
ATOM 708 C CA . ALA A 1 90 ? 4.141 -5.938 -2.732 1.00 98.50 90 ALA A CA 1
ATOM 709 C C . ALA A 1 90 ? 3.463 -7.011 -1.870 1.00 98.50 90 ALA A C 1
ATOM 711 O O . ALA A 1 90 ? 4.162 -7.848 -1.299 1.00 98.50 90 ALA A O 1
ATOM 712 N N . VAL A 1 91 ? 2.133 -6.972 -1.725 1.00 98.50 91 VAL A N 1
ATOM 713 C CA . VAL A 1 91 ? 1.418 -7.774 -0.721 1.00 98.50 91 VAL A CA 1
ATOM 714 C C . VAL A 1 91 ? 0.571 -8.872 -1.351 1.00 98.50 91 VAL A C 1
ATOM 716 O O . VAL A 1 91 ? -0.390 -8.617 -2.074 1.00 98.50 91 VAL A O 1
ATOM 719 N N . GLU A 1 92 ? 0.883 -10.111 -0.982 1.00 97.62 92 GLU A N 1
ATOM 720 C CA . GLU A 1 92 ? 0.161 -11.314 -1.396 1.00 97.62 92 GLU A CA 1
ATOM 721 C C . GLU A 1 92 ? -0.636 -11.908 -0.229 1.00 97.62 92 GLU A C 1
ATOM 723 O O . GLU A 1 92 ? -0.292 -11.703 0.934 1.00 97.62 92 GLU A O 1
ATOM 728 N N . GLY A 1 93 ? -1.661 -12.706 -0.531 1.00 96.50 93 GLY A N 1
ATOM 729 C CA . GLY A 1 93 ? -2.472 -13.394 0.478 1.00 96.50 93 GLY A CA 1
ATOM 730 C C . GLY A 1 93 ? -3.567 -12.521 1.098 1.00 96.50 93 GLY A C 1
ATOM 731 O O . GLY A 1 93 ? -3.750 -11.360 0.737 1.00 96.50 93 GLY A O 1
ATOM 732 N N . GLU A 1 94 ? -4.312 -13.101 2.034 1.00 94.25 94 GLU A N 1
ATOM 733 C CA . GLU A 1 94 ? -5.518 -12.514 2.630 1.00 94.25 94 GLU A CA 1
ATOM 734 C C . GLU A 1 94 ? -5.523 -12.684 4.152 1.00 94.25 94 GLU A C 1
ATOM 736 O O . GLU A 1 94 ? -4.952 -13.643 4.680 1.00 94.25 94 GLU A O 1
ATOM 741 N N . GLY A 1 95 ? -6.197 -11.772 4.859 1.00 90.88 95 GLY A N 1
ATOM 742 C CA . GLY A 1 95 ? -6.342 -11.828 6.315 1.00 90.88 95 GLY A CA 1
ATOM 743 C C . GLY A 1 95 ? -5.001 -11.966 7.043 1.00 90.88 95 GLY A C 1
ATOM 744 O O . GLY A 1 95 ? -4.036 -11.266 6.749 1.00 90.88 95 GLY A O 1
ATOM 745 N N . LEU A 1 96 ? -4.924 -12.925 7.970 1.00 88.50 96 LEU A N 1
ATOM 746 C CA . LEU A 1 96 ? -3.695 -13.243 8.710 1.00 88.50 96 LEU A CA 1
ATOM 747 C C . LEU A 1 96 ? -2.615 -13.930 7.851 1.00 88.50 96 LEU A C 1
ATOM 749 O O . LEU A 1 96 ? -1.485 -14.082 8.300 1.00 88.50 96 LEU A O 1
ATOM 753 N N . GLY A 1 97 ? -2.952 -14.359 6.631 1.00 93.62 97 GLY A N 1
ATOM 754 C CA . GLY A 1 97 ? -2.031 -14.986 5.683 1.00 93.62 97 GLY A CA 1
ATOM 755 C C . GLY A 1 97 ? -1.331 -14.000 4.745 1.00 93.62 97 GLY A C 1
ATOM 756 O O . GLY A 1 97 ? -0.694 -14.443 3.785 1.00 93.62 97 GLY A O 1
ATOM 757 N N . MET A 1 98 ? -1.470 -12.688 4.973 1.00 97.50 98 MET A N 1
ATOM 758 C CA . MET A 1 98 ? -0.779 -11.669 4.184 1.00 97.50 98 MET A CA 1
ATOM 759 C C . MET A 1 98 ? 0.741 -11.801 4.315 1.00 97.50 98 MET A C 1
ATOM 761 O O . MET A 1 98 ? 1.285 -11.946 5.410 1.00 97.50 98 MET A O 1
ATOM 765 N N . ARG A 1 99 ? 1.438 -11.704 3.184 1.00 97.44 99 ARG A N 1
ATOM 766 C CA . ARG A 1 99 ? 2.900 -11.701 3.113 1.00 97.44 99 ARG A CA 1
ATOM 767 C C . ARG A 1 99 ? 3.378 -10.455 2.394 1.00 97.44 99 ARG A C 1
ATOM 769 O O . ARG A 1 99 ? 2.850 -10.108 1.339 1.00 97.44 99 ARG A O 1
ATOM 776 N N . LEU A 1 100 ? 4.411 -9.828 2.944 1.00 97.88 100 LEU A N 1
ATOM 777 C CA . LEU A 1 100 ? 5.118 -8.733 2.295 1.00 97.88 100 LEU A CA 1
ATOM 778 C C . LEU A 1 100 ? 6.270 -9.287 1.446 1.00 97.88 100 LEU A C 1
ATOM 780 O O . LEU A 1 100 ? 7.136 -10.000 1.952 1.00 97.88 100 LEU A O 1
ATOM 784 N N . GLY A 1 101 ? 6.284 -8.946 0.162 1.00 97.19 101 GLY A N 1
ATOM 785 C CA . GLY A 1 101 ? 7.323 -9.312 -0.793 1.00 97.19 101 GLY A CA 1
ATOM 786 C C . GLY A 1 101 ? 7.800 -8.119 -1.619 1.00 97.19 101 GLY A C 1
ATOM 787 O O . GLY A 1 101 ? 7.451 -6.968 -1.363 1.00 97.19 101 GLY A O 1
ATOM 788 N N . SER A 1 102 ? 8.630 -8.395 -2.626 1.00 96.81 102 SER A N 1
ATOM 789 C CA . SER A 1 102 ? 9.057 -7.365 -3.578 1.00 96.81 102 SER A CA 1
ATOM 790 C C . SER A 1 102 ? 7.890 -6.946 -4.485 1.00 96.81 102 SER A C 1
ATOM 792 O O . SER A 1 102 ? 7.221 -7.836 -5.023 1.00 96.81 102 SER A O 1
ATOM 794 N N . PRO A 1 103 ? 7.662 -5.636 -4.715 1.00 97.75 103 PRO A N 1
ATOM 795 C CA . PRO A 1 103 ? 6.687 -5.155 -5.692 1.00 97.75 103 PRO A CA 1
ATOM 796 C C . PRO A 1 103 ? 7.224 -5.172 -7.129 1.00 97.75 103 PRO A C 1
ATOM 798 O O . PRO A 1 103 ? 6.459 -4.960 -8.067 1.00 97.75 103 PRO A O 1
ATOM 801 N N . VAL A 1 104 ? 8.530 -5.387 -7.309 1.00 97.06 104 VAL A N 1
ATOM 802 C CA . VAL A 1 104 ? 9.225 -5.250 -8.594 1.00 97.06 104 VAL A CA 1
ATOM 803 C C . VAL A 1 104 ? 8.911 -6.434 -9.505 1.00 97.06 104 VAL A C 1
ATOM 805 O O . VAL A 1 104 ? 8.925 -7.590 -9.075 1.00 97.06 104 VAL A O 1
ATOM 808 N N . CYS A 1 105 ? 8.642 -6.146 -10.777 1.00 93.62 105 CYS A N 1
ATOM 809 C CA . CYS A 1 105 ? 8.527 -7.163 -11.815 1.00 93.62 105 CYS A CA 1
ATOM 810 C C . CYS A 1 105 ? 9.914 -7.767 -12.099 1.00 93.62 105 CYS A C 1
ATOM 812 O O . CYS A 1 105 ? 10.860 -7.026 -12.351 1.00 93.62 105 CYS A O 1
ATOM 814 N N . ALA A 1 106 ? 10.046 -9.097 -12.077 1.00 77.56 106 ALA A N 1
ATOM 815 C CA . ALA A 1 106 ? 11.333 -9.782 -12.267 1.00 77.56 106 ALA A CA 1
ATOM 816 C C . ALA A 1 106 ? 11.988 -9.512 -13.638 1.00 77.56 106 ALA A C 1
ATOM 818 O O . ALA A 1 106 ? 13.206 -9.601 -13.754 1.00 77.56 106 ALA A O 1
ATOM 819 N N . ASP A 1 107 ? 11.198 -9.111 -14.639 1.00 67.25 107 ASP A N 1
ATOM 820 C CA . ASP A 1 107 ? 11.679 -8.741 -15.976 1.00 67.25 107 ASP A CA 1
ATOM 821 C C . ASP A 1 107 ? 12.143 -7.272 -16.071 1.00 67.25 107 ASP A C 1
ATOM 823 O O . ASP A 1 107 ? 12.429 -6.771 -17.161 1.00 67.25 107 ASP A O 1
ATOM 827 N N . ALA A 1 108 ? 12.187 -6.536 -14.953 1.00 52.44 108 ALA A N 1
ATOM 828 C CA . ALA A 1 108 ? 12.717 -5.178 -14.926 1.00 52.44 108 ALA A CA 1
ATOM 829 C C . ALA A 1 108 ? 14.255 -5.206 -15.055 1.00 52.44 108 ALA A C 1
ATOM 831 O O . ALA A 1 108 ? 14.916 -5.968 -14.342 1.00 52.44 108 ALA A O 1
ATOM 832 N N . PRO A 1 109 ? 14.856 -4.386 -15.942 1.00 45.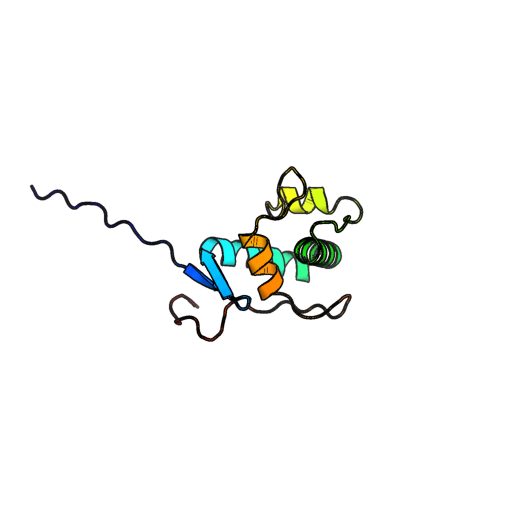28 109 PRO A N 1
ATOM 833 C CA . PRO A 1 109 ? 16.302 -4.355 -16.109 1.00 45.28 109 PRO A CA 1
ATOM 834 C C . PRO A 1 109 ? 16.986 -4.041 -14.775 1.00 45.28 109 PRO A C 1
ATOM 836 O O . PRO A 1 109 ? 16.624 -3.106 -14.065 1.00 45.28 109 PRO A O 1
ATOM 839 N N . SER A 1 110 ? 17.983 -4.860 -14.449 1.00 46.09 110 SER A N 1
ATOM 840 C CA . SER A 1 110 ? 18.719 -4.921 -13.185 1.00 46.09 110 SER A CA 1
ATOM 841 C C . SER A 1 110 ? 19.637 -3.706 -12.964 1.00 46.09 110 SER A C 1
ATOM 843 O O . SER A 1 110 ? 20.843 -3.854 -12.791 1.00 46.09 110 SER A O 1
ATOM 845 N N . GLN A 1 111 ? 19.106 -2.485 -12.997 1.00 51.09 111 GLN A N 1
ATOM 846 C CA . GLN A 1 111 ? 19.871 -1.259 -12.762 1.00 51.09 111 GLN A CA 1
ATOM 847 C C . GLN A 1 111 ? 19.305 -0.461 -11.587 1.00 51.09 111 GLN A C 1
ATOM 849 O O . GLN A 1 111 ? 18.774 0.618 -11.796 1.00 51.09 111 GLN A O 1
ATOM 854 N N . SER A 1 112 ? 19.454 -0.981 -10.363 1.00 46.75 112 SER A N 1
ATOM 855 C CA . SER A 1 112 ? 19.600 -0.173 -9.126 1.00 46.75 112 SER A CA 1
ATOM 856 C C . SER A 1 112 ? 19.509 -0.980 -7.822 1.00 46.75 112 SER A C 1
ATOM 858 O O . SER A 1 112 ? 19.307 -0.401 -6.761 1.00 46.75 112 SER A O 1
ATOM 860 N N . LEU A 1 113 ? 19.743 -2.295 -7.825 1.00 49.53 113 LEU A N 1
ATOM 861 C CA . LEU A 1 113 ? 20.037 -2.992 -6.568 1.00 49.53 113 LEU A CA 1
ATOM 862 C C . LEU A 1 113 ? 21.487 -2.680 -6.178 1.00 49.53 113 LEU A C 1
ATOM 864 O O . LEU A 1 113 ? 22.409 -3.425 -6.504 1.00 49.53 113 LEU A O 1
ATOM 868 N N . ARG A 1 114 ? 21.702 -1.516 -5.556 1.00 47.84 114 ARG A N 1
ATOM 869 C CA . ARG A 1 114 ? 22.931 -1.285 -4.794 1.00 47.84 114 ARG A CA 1
ATOM 870 C C . ARG A 1 114 ? 22.881 -2.129 -3.510 1.00 47.84 114 ARG A C 1
ATOM 872 O O . ARG A 1 114 ? 21.781 -2.341 -3.001 1.00 47.84 114 ARG A O 1
ATOM 879 N N . PRO A 1 115 ? 24.043 -2.640 -3.065 1.00 43.19 115 PRO A N 1
ATOM 880 C CA . PRO A 1 115 ? 24.161 -3.551 -1.927 1.00 43.19 115 PRO A CA 1
ATOM 881 C C . PRO A 1 115 ? 23.672 -2.947 -0.610 1.00 43.19 115 PRO A C 1
ATOM 883 O O . PRO A 1 115 ? 23.729 -1.702 -0.473 1.00 43.19 115 PRO A O 1
#

Secondary structure (DSSP, 8-state):
----PPP--PPPEEEBTTS-EEEHHHHHHHHHHHHHHHHH-HHHHHHHHHHHH-TT----TTHHHHHHHTTSS-TTS---HHHHHHHHHHEESSGGG-EE---B-TTS-------

pLDDT: mean 89.33, std 16.25, range [43.19, 98.69]

Radius of gyration: 16.55 Å; Cα contacts (8 Å, |Δi|>4): 129; chains: 1; bounding box: 47×45×39 Å

Solvent-accessible surface area (backbone atoms only — not comparable to full-atom values): 7072 Å² total; per-residue (Å²): 136,86,81,78,75,80,77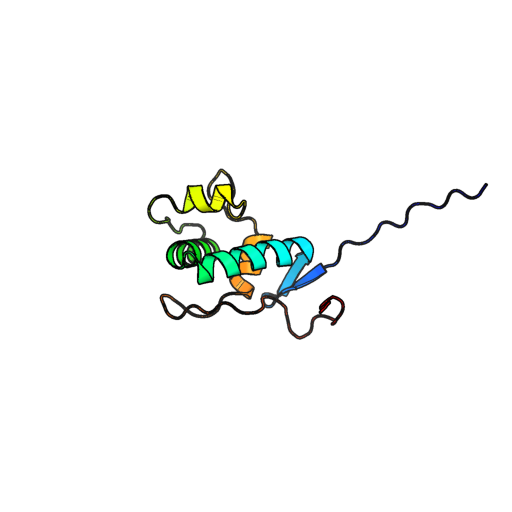,84,76,79,79,61,71,41,44,29,60,80,70,51,74,43,49,43,72,57,55,52,53,52,50,52,52,50,54,49,25,56,75,76,35,52,67,57,36,48,49,51,52,45,37,56,76,33,81,80,55,78,65,68,88,62,44,63,62,55,35,38,77,70,67,63,28,45,98,86,72,44,64,53,66,70,58,31,53,44,50,64,29,17,48,45,75,56,82,94,60,52,43,87,56,73,27,60,29,89,87,45,80,92,81,75,87,72,134

Sequence (115 aa):
MFRQTPKTQELPLIKLKNGSTELDGVVFTVMDNLKSLFHSNPILFYEFVMKCRDSNHTMFGKSNDALKLLGLIEGNNSVHDSVRNIVLSAVEGEGLGMRLGSPVCADAPSQSLRP